Protein AF-A0A3A8F461-F1 (afdb_monomer)

Structure (mmCIF, N/CA/C/O backbone):
data_AF-A0A3A8F461-F1
#
_entry.id   AF-A0A3A8F461-F1
#
loop_
_atom_site.group_PDB
_atom_site.id
_atom_site.type_symbol
_atom_site.label_atom_id
_atom_site.label_alt_id
_atom_site.label_comp_id
_atom_site.label_asym_id
_atom_site.label_entity_id
_atom_site.label_seq_id
_atom_site.pdbx_PDB_ins_code
_atom_site.Cartn_x
_atom_site.Cartn_y
_atom_site.Cartn_z
_atom_site.occupancy
_atom_site.B_iso_or_equiv
_atom_site.auth_seq_id
_atom_site.auth_comp_id
_atom_site.auth_asym_id
_atom_site.auth_atom_id
_atom_site.pdbx_PDB_model_num
ATOM 1 N N . MET A 1 1 ? -30.720 4.082 46.654 1.00 58.25 1 MET A N 1
ATOM 2 C CA . MET A 1 1 ? -30.639 3.569 45.267 1.00 58.25 1 MET A CA 1
ATOM 3 C C . MET A 1 1 ? -30.468 2.065 45.363 1.00 58.25 1 MET A C 1
ATOM 5 O O . MET A 1 1 ? -29.560 1.658 46.073 1.00 58.25 1 MET A O 1
ATOM 9 N N . SER A 1 2 ? -31.359 1.267 44.761 1.00 75.88 2 SER A N 1
ATOM 10 C CA . SER A 1 2 ? -31.254 -0.203 44.824 1.00 75.88 2 SER A CA 1
ATOM 11 C C . SER A 1 2 ? -30.031 -0.670 44.040 1.00 75.88 2 SER A C 1
ATOM 13 O O . SER A 1 2 ? -29.722 -0.088 42.996 1.00 75.88 2 SER A O 1
ATOM 15 N N . VAL A 1 3 ? -29.352 -1.699 44.541 1.00 81.31 3 VAL A N 1
ATOM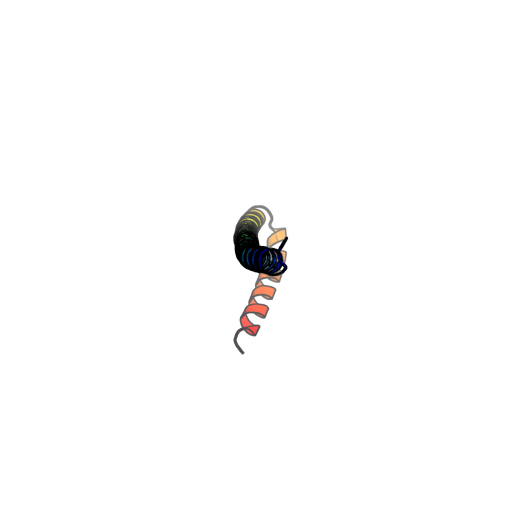 16 C CA . VAL A 1 3 ? -28.157 -2.302 43.926 1.00 81.31 3 VAL A CA 1
ATOM 17 C C . VAL A 1 3 ? -28.444 -2.717 42.475 1.00 81.31 3 VAL A C 1
ATOM 19 O O . VAL A 1 3 ? -27.640 -2.445 41.587 1.00 81.31 3 VAL A O 1
ATOM 22 N N . ASP A 1 4 ? -29.666 -3.178 42.201 1.00 82.69 4 ASP A N 1
ATOM 23 C CA . ASP A 1 4 ? -30.133 -3.586 40.867 1.00 82.69 4 ASP A CA 1
ATOM 24 C C . ASP A 1 4 ? -30.094 -2.446 39.830 1.00 82.69 4 ASP A C 1
ATOM 26 O O . ASP A 1 4 ? -29.839 -2.656 38.643 1.00 82.69 4 ASP A O 1
ATOM 30 N N . ASN A 1 5 ? -30.319 -1.196 40.260 1.00 89.69 5 ASN A N 1
ATOM 31 C CA . ASN A 1 5 ? -30.270 -0.032 39.365 1.00 89.69 5 ASN A CA 1
ATOM 32 C C . ASN A 1 5 ? -28.826 0.291 38.947 1.00 89.69 5 ASN A C 1
ATOM 34 O O . ASN A 1 5 ? -28.589 0.778 37.839 1.00 89.69 5 ASN A O 1
ATOM 38 N N . LEU A 1 6 ? -27.860 0.028 39.832 1.00 85.94 6 LEU A N 1
ATOM 39 C CA . LEU A 1 6 ? -26.440 0.195 39.535 1.00 85.94 6 LEU A CA 1
ATOM 40 C C . LEU A 1 6 ? -25.958 -0.905 38.584 1.00 85.94 6 LEU A C 1
ATOM 42 O O . LEU A 1 6 ? -25.297 -0.582 37.599 1.00 85.94 6 LEU A O 1
ATOM 46 N N . GLU A 1 7 ? -26.364 -2.158 38.795 1.00 89.31 7 GLU A N 1
ATOM 47 C CA . GLU A 1 7 ? -26.028 -3.277 37.902 1.00 89.31 7 GLU A CA 1
ATOM 48 C C . GLU A 1 7 ? -26.571 -3.079 36.481 1.00 89.31 7 GLU A C 1
ATOM 50 O O . GLU A 1 7 ? -25.830 -3.218 35.508 1.00 89.31 7 GLU A O 1
ATOM 55 N N . GLN A 1 8 ? -27.825 -2.637 36.332 1.00 90.25 8 GLN A N 1
ATOM 56 C CA . GLN A 1 8 ? -28.387 -2.317 35.012 1.00 90.25 8 GLN A CA 1
ATOM 57 C C . GLN A 1 8 ? -27.628 -1.186 34.300 1.00 90.25 8 GLN A C 1
ATOM 59 O O . GLN A 1 8 ? -27.446 -1.218 33.079 1.00 90.25 8 GLN A O 1
ATOM 64 N N . LYS A 1 9 ? -27.169 -0.171 35.045 1.00 91.62 9 LYS A N 1
ATOM 65 C CA . LYS A 1 9 ? -26.346 0.910 34.481 1.00 91.62 9 L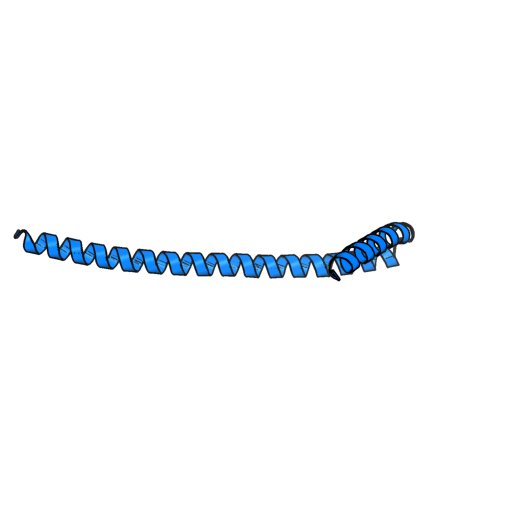YS A CA 1
ATOM 66 C C . LYS A 1 9 ? -24.974 0.402 34.046 1.00 91.62 9 LYS A C 1
ATOM 68 O O . LYS A 1 9 ? -24.521 0.812 32.978 1.00 91.62 9 LYS A O 1
ATOM 73 N N . ILE A 1 10 ? -24.349 -0.477 34.830 1.00 92.94 10 ILE A N 1
ATOM 74 C CA . ILE A 1 10 ? -23.063 -1.103 34.497 1.00 92.94 10 ILE A CA 1
ATOM 75 C C . ILE A 1 10 ? -23.206 -1.932 33.217 1.00 92.94 10 ILE A C 1
ATOM 77 O O . ILE A 1 10 ? -22.505 -1.656 32.246 1.00 92.94 10 ILE A O 1
ATOM 81 N N . ALA A 1 11 ? -24.190 -2.831 33.141 1.00 92.94 11 ALA A N 1
ATOM 82 C CA . ALA A 1 11 ? -24.427 -3.664 31.959 1.00 92.94 11 ALA A CA 1
ATOM 83 C C . ALA A 1 11 ? -24.650 -2.829 30.680 1.00 92.94 11 ALA A C 1
ATOM 85 O O . ALA A 1 11 ? -24.060 -3.093 29.630 1.00 92.94 11 ALA A O 1
ATOM 86 N N . LYS A 1 12 ? -25.432 -1.744 30.772 1.00 93.56 12 LYS A N 1
ATOM 87 C CA . LYS A 1 12 ? -25.662 -0.829 29.641 1.00 93.56 12 LYS A CA 1
ATOM 88 C C . LYS A 1 12 ? -24.394 -0.085 29.211 1.00 93.56 12 LYS A C 1
ATOM 90 O O . LYS A 1 12 ? -24.224 0.225 28.029 1.00 93.56 12 LYS A O 1
ATOM 95 N N . GLN A 1 13 ? -23.515 0.253 30.153 1.00 93.19 13 GLN A N 1
ATOM 96 C CA . GLN A 1 13 ? -22.226 0.871 29.843 1.00 93.19 13 GLN A CA 1
ATOM 97 C C . GLN A 1 13 ? -21.263 -0.129 29.202 1.00 93.19 13 GLN A C 1
ATOM 99 O O . GLN A 1 13 ? -20.590 0.229 28.237 1.00 93.19 13 GLN A O 1
ATOM 104 N N . GLU A 1 14 ? -21.236 -1.375 29.670 1.00 93.44 14 GLU A N 1
ATOM 105 C CA . GLU A 1 14 ? -20.418 -2.442 29.087 1.00 93.44 14 GLU A CA 1
ATOM 106 C C . GLU A 1 14 ? -20.833 -2.766 27.650 1.00 93.44 14 GLU A C 1
ATOM 108 O O . GLU A 1 14 ? -19.978 -2.880 26.767 1.00 93.44 14 GLU A O 1
ATOM 113 N N . GLU A 1 15 ? -22.136 -2.828 27.374 1.00 91.62 15 GLU A N 1
ATOM 114 C CA . GLU A 1 15 ? -22.648 -3.046 26.022 1.00 91.62 15 GLU A CA 1
ATOM 115 C C . GLU A 1 15 ? -22.261 -1.896 25.077 1.00 91.62 15 GLU A C 1
ATOM 117 O O . GLU A 1 15 ? -21.729 -2.125 23.985 1.00 91.62 15 GLU A O 1
ATOM 122 N N . ARG A 1 16 ? -22.421 -0.643 25.525 1.00 93.19 16 ARG A N 1
ATOM 123 C CA . ARG A 1 16 ? -21.962 0.541 24.776 1.00 93.19 16 ARG A CA 1
ATOM 124 C C . ARG A 1 16 ? -20.454 0.520 24.540 1.00 93.19 16 ARG A C 1
ATOM 126 O O . ARG A 1 16 ? -19.998 0.838 23.443 1.00 93.19 16 ARG A O 1
ATOM 133 N N . LEU A 1 17 ? -19.669 0.122 25.542 1.00 94.25 17 LEU A N 1
ATOM 134 C CA . LEU A 1 17 ? -18.218 -0.003 25.421 1.00 94.25 17 LEU A CA 1
ATOM 135 C C . LEU A 1 17 ? -17.847 -1.052 24.366 1.00 94.25 17 LEU A C 1
ATOM 137 O O . LEU A 1 17 ? -16.935 -0.831 23.566 1.00 94.25 17 LEU A O 1
ATOM 141 N N . ARG A 1 18 ? -18.557 -2.185 24.341 1.00 94.38 18 ARG A N 1
ATOM 142 C CA . ARG A 1 18 ? -18.349 -3.251 23.356 1.00 94.38 18 ARG A CA 1
ATOM 143 C C . ARG A 1 18 ? -18.624 -2.753 21.938 1.00 94.38 18 ARG A C 1
ATOM 145 O O . ARG A 1 18 ? -17.761 -2.916 21.075 1.00 94.38 18 ARG A O 1
ATOM 152 N N . GLN A 1 19 ? -19.747 -2.067 21.728 1.00 93.62 19 GLN A N 1
ATOM 153 C CA . GLN A 1 19 ? -20.103 -1.477 20.433 1.00 93.62 19 GLN A CA 1
ATOM 154 C C . GLN A 1 19 ? -19.054 -0.456 19.961 1.00 93.62 19 GLN A C 1
ATOM 156 O O . GLN A 1 19 ? -18.596 -0.515 18.820 1.00 93.62 19 GLN A O 1
ATOM 161 N N . LEU A 1 20 ? -18.598 0.438 20.845 1.00 94.31 20 LEU A N 1
ATOM 162 C CA . LEU A 1 20 ? -17.566 1.429 20.514 1.00 94.31 20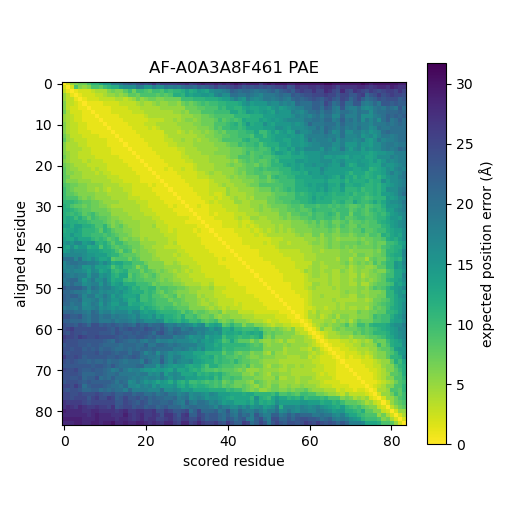 LEU A CA 1
ATOM 163 C C . LEU A 1 20 ? -16.216 0.782 20.171 1.00 94.31 20 LEU A C 1
ATOM 165 O O . LEU A 1 20 ? -15.534 1.222 19.242 1.00 94.31 20 LEU A O 1
ATOM 169 N N . LYS A 1 21 ? -15.821 -0.285 20.879 1.00 93.75 21 LYS A N 1
ATOM 170 C CA . LYS A 1 21 ? -14.599 -1.043 20.558 1.00 93.75 21 LYS A CA 1
ATOM 171 C C . LYS A 1 21 ? -14.679 -1.674 19.169 1.00 93.75 21 LYS A C 1
ATOM 173 O O . LYS A 1 21 ? -13.682 -1.679 18.446 1.00 93.75 21 LYS A O 1
ATOM 178 N N . GLU A 1 22 ? -15.840 -2.187 18.789 1.00 93.25 22 GLU A N 1
ATOM 179 C CA . GLU A 1 22 ? -16.058 -2.808 17.484 1.00 93.25 22 GLU A CA 1
ATOM 180 C C . GLU A 1 22 ? -16.047 -1.773 16.350 1.00 93.25 22 GLU A C 1
ATOM 182 O O . GLU A 1 22 ? -15.340 -1.953 15.355 1.00 93.25 22 GLU A O 1
ATOM 187 N N . GLN A 1 23 ? -16.691 -0.618 16.556 1.00 92.25 23 GLN A N 1
ATOM 188 C CA . GLN A 1 23 ? -16.610 0.523 15.637 1.00 92.25 23 GLN A CA 1
ATOM 189 C C . GLN A 1 23 ? -15.167 1.017 15.459 1.00 92.25 23 GLN A C 1
ATOM 191 O O . GLN A 1 23 ? -14.725 1.244 14.331 1.00 92.25 23 GLN A O 1
ATOM 196 N N . LYS A 1 24 ? -14.393 1.116 16.551 1.00 93.88 24 LYS A N 1
ATOM 197 C CA . LYS A 1 24 ? -12.975 1.502 16.495 1.00 93.88 24 LYS A CA 1
ATOM 198 C C . LYS A 1 24 ? -12.147 0.503 15.685 1.00 93.88 24 LYS A C 1
ATOM 200 O O . LYS A 1 24 ? -11.338 0.915 14.857 1.00 93.88 24 LYS A O 1
ATOM 205 N N . LYS A 1 25 ? -12.353 -0.804 15.883 1.00 92.19 25 LYS A N 1
ATOM 206 C CA . LYS A 1 25 ? -11.671 -1.840 15.087 1.00 92.19 25 LYS A CA 1
ATOM 207 C C . LYS A 1 25 ? -11.997 -1.698 13.599 1.00 92.19 25 LYS A C 1
ATOM 209 O O . LYS A 1 25 ? -11.080 -1.702 12.780 1.00 92.19 25 LYS A O 1
ATOM 214 N N . ALA A 1 26 ? -13.271 -1.510 13.254 1.00 91.38 26 ALA A N 1
ATOM 215 C CA . ALA A 1 26 ? -13.692 -1.316 11.869 1.00 91.38 26 ALA A CA 1
ATOM 216 C C . ALA A 1 26 ? -13.065 -0.058 11.238 1.00 91.38 26 ALA A C 1
ATOM 218 O O . ALA A 1 26 ? -12.619 -0.103 10.090 1.00 91.38 26 ALA A O 1
ATOM 219 N N . ALA A 1 27 ? -12.974 1.047 11.985 1.00 92.75 27 ALA A N 1
ATOM 220 C CA . ALA A 1 27 ? -12.324 2.275 11.529 1.00 92.75 27 ALA A CA 1
ATOM 221 C C . ALA A 1 27 ? -10.823 2.071 11.256 1.00 92.75 27 ALA A C 1
ATOM 223 O O . ALA A 1 27 ? -10.353 2.416 10.173 1.00 92.75 27 ALA A O 1
ATOM 224 N N . ILE A 1 28 ? -10.099 1.416 12.171 1.00 92.56 28 ILE A N 1
ATOM 225 C CA . ILE A 1 28 ? -8.662 1.128 12.010 1.00 92.56 28 ILE A CA 1
ATOM 226 C C . ILE A 1 28 ? -8.406 0.264 10.770 1.00 92.56 28 ILE A C 1
ATOM 228 O O . ILE A 1 28 ? -7.476 0.526 10.010 1.00 92.56 28 ILE A O 1
ATOM 232 N N . VAL A 1 29 ? -9.226 -0.766 10.535 1.00 93.12 29 VAL A N 1
ATOM 233 C CA . VAL A 1 29 ? -9.089 -1.621 9.343 1.00 93.12 29 VAL A CA 1
ATOM 234 C C . VAL A 1 29 ? -9.294 -0.809 8.062 1.00 93.12 29 VAL A C 1
ATOM 236 O O . VAL A 1 29 ? -8.527 -0.957 7.109 1.00 93.12 29 VAL A O 1
ATOM 239 N N . ARG A 1 30 ? -10.286 0.092 8.042 1.00 91.44 30 ARG A N 1
ATOM 240 C CA . ARG A 1 30 ? -10.528 0.986 6.899 1.00 91.44 30 ARG A CA 1
ATOM 241 C C . ARG A 1 30 ? -9.3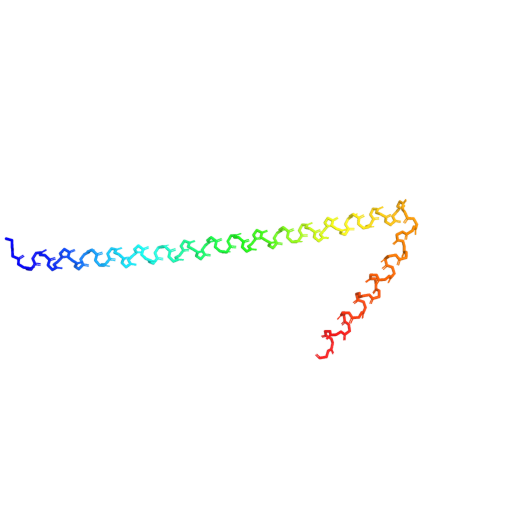57 1.936 6.656 1.00 91.44 30 ARG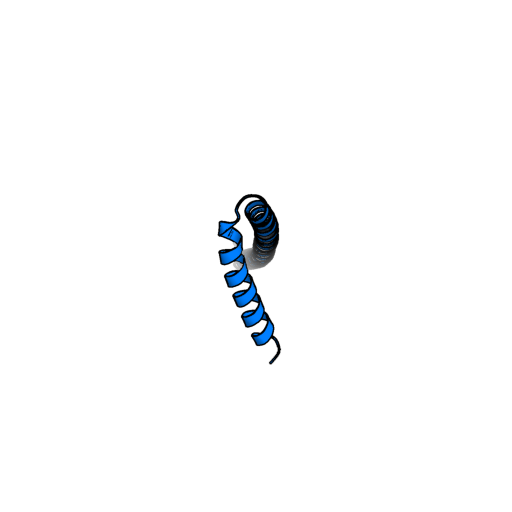 A C 1
ATOM 243 O O . ARG A 1 30 ? -8.971 2.114 5.505 1.00 91.44 30 ARG A O 1
ATOM 250 N N . GLU A 1 31 ? -8.782 2.523 7.702 1.00 92.00 31 GLU A N 1
ATOM 251 C CA . GLU A 1 31 ? -7.612 3.400 7.571 1.00 92.00 31 GLU A CA 1
ATOM 252 C C . GLU A 1 31 ? -6.388 2.648 7.055 1.00 92.00 31 GLU A C 1
ATOM 254 O O . GLU A 1 31 ? -5.773 3.083 6.084 1.00 92.00 31 GLU A O 1
ATOM 259 N N . LYS A 1 32 ? -6.083 1.473 7.620 1.00 92.69 32 LYS A N 1
ATOM 260 C CA . LYS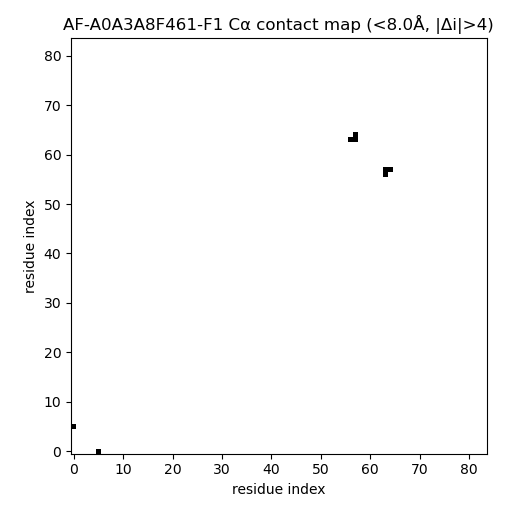 A 1 32 ? -4.980 0.632 7.134 1.00 92.69 32 LYS A CA 1
ATOM 261 C C . LYS A 1 32 ? -5.145 0.273 5.659 1.00 92.69 32 LYS A C 1
ATOM 263 O O . LYS A 1 32 ? -4.176 0.343 4.906 1.00 92.69 32 LYS A O 1
ATOM 268 N N . LYS A 1 33 ? -6.368 -0.061 5.232 1.00 92.12 33 LYS A N 1
ATOM 269 C CA . LYS A 1 33 ? -6.662 -0.345 3.822 1.00 92.12 33 LYS A CA 1
ATOM 270 C C . LYS A 1 33 ? -6.406 0.877 2.937 1.00 92.12 33 LYS A C 1
ATOM 272 O O . LYS A 1 33 ? -5.703 0.752 1.944 1.00 92.12 33 LYS A O 1
ATOM 277 N N . LYS A 1 34 ? -6.889 2.062 3.332 1.00 92.38 34 LYS A N 1
ATOM 278 C CA . LYS A 1 34 ? -6.643 3.314 2.594 1.00 92.38 34 LYS A CA 1
ATOM 279 C C . LYS A 1 34 ? -5.152 3.618 2.443 1.00 92.38 34 LYS A C 1
ATOM 281 O O . LYS A 1 34 ? -4.723 3.971 1.351 1.00 92.38 34 LYS A O 1
ATOM 286 N N . VAL A 1 35 ? -4.371 3.464 3.514 1.00 92.69 35 VAL A N 1
ATOM 287 C CA . VAL A 1 35 ? -2.917 3.689 3.481 1.00 92.69 35 VAL A CA 1
ATOM 288 C C . VAL A 1 35 ? -2.229 2.681 2.561 1.00 92.69 35 VAL A C 1
ATOM 290 O O . VAL A 1 35 ? -1.389 3.071 1.757 1.00 92.69 35 VAL A O 1
ATOM 293 N N . SER A 1 36 ? -2.611 1.402 2.622 1.00 92.00 36 SER A N 1
ATOM 294 C CA . SER A 1 36 ? -2.057 0.373 1.734 1.00 92.00 36 SER A CA 1
ATOM 295 C C . SER A 1 36 ? -2.385 0.644 0.263 1.00 92.00 36 SER A C 1
ATOM 297 O O . SER A 1 36 ? -1.498 0.574 -0.587 1.00 92.00 36 SER A O 1
ATOM 299 N N . ASP A 1 37 ? -3.629 1.020 -0.038 1.00 91.56 37 ASP A N 1
ATOM 300 C CA . ASP A 1 37 ? -4.059 1.364 -1.395 1.00 91.56 37 ASP A CA 1
ATOM 301 C C . ASP A 1 37 ? -3.319 2.604 -1.914 1.00 91.56 37 ASP A C 1
ATOM 303 O O . ASP A 1 37 ? -2.887 2.629 -3.067 1.00 91.56 37 ASP A O 1
ATOM 307 N N . GLN A 1 38 ? -3.125 3.616 -1.064 1.00 90.50 38 GLN A N 1
ATOM 308 C CA . GLN A 1 38 ? -2.352 4.805 -1.414 1.00 90.50 38 GLN A CA 1
ATOM 309 C C . GLN A 1 38 ? -0.886 4.455 -1.686 1.00 90.50 38 GLN A C 1
ATOM 311 O O . GLN A 1 38 ? -0.354 4.839 -2.722 1.00 90.50 38 GLN A O 1
ATOM 316 N N . HIS A 1 39 ? -0.267 3.638 -0.832 1.00 92.44 39 HIS A N 1
ATOM 317 C CA . HIS A 1 39 ? 1.107 3.181 -1.029 1.00 92.44 39 HIS A CA 1
ATOM 318 C C . HIS A 1 39 ? 1.276 2.412 -2.347 1.00 92.44 39 HIS A C 1
ATOM 320 O O . HIS A 1 39 ? 2.246 2.626 -3.066 1.00 92.44 39 HIS A O 1
ATOM 326 N N . ARG A 1 40 ? 0.318 1.548 -2.715 1.00 92.38 40 ARG A N 1
ATOM 327 C CA . ARG A 1 40 ? 0.335 0.837 -4.008 1.00 92.38 40 ARG A CA 1
ATOM 328 C C . ARG A 1 40 ? 0.231 1.793 -5.196 1.00 92.38 40 ARG A C 1
ATOM 330 O O . ARG A 1 40 ? 0.926 1.602 -6.194 1.00 92.38 40 ARG A O 1
ATOM 337 N N . LYS A 1 41 ? -0.621 2.820 -5.099 1.00 94.44 41 LYS A N 1
ATOM 338 C CA . LYS A 1 41 ? -0.739 3.863 -6.130 1.00 94.44 41 LYS A CA 1
ATOM 339 C C . LYS A 1 41 ? 0.557 4.654 -6.269 1.00 94.44 41 LYS A C 1
ATOM 341 O O . LYS A 1 41 ? 1.006 4.873 -7.391 1.00 94.44 41 LYS A O 1
ATOM 346 N N . ASP A 1 42 ? 1.162 5.039 -5.151 1.00 93.62 42 ASP A N 1
ATOM 347 C CA . ASP A 1 42 ? 2.403 5.810 -5.137 1.00 93.62 42 ASP A CA 1
ATOM 348 C C . ASP A 1 42 ? 3.583 4.988 -5.666 1.00 93.62 42 ASP A C 1
ATOM 350 O O . ASP A 1 42 ? 4.366 5.494 -6.470 1.00 93.62 42 ASP A O 1
ATOM 354 N N . ASP A 1 43 ? 3.668 3.705 -5.309 1.00 94.94 43 ASP A N 1
ATOM 355 C CA . ASP A 1 43 ? 4.669 2.776 -5.841 1.00 94.94 43 ASP A CA 1
ATOM 356 C C . ASP A 1 43 ? 4.505 2.563 -7.355 1.00 94.94 43 ASP A C 1
ATOM 358 O O . ASP A 1 43 ? 5.462 2.697 -8.118 1.00 94.94 43 ASP A O 1
ATOM 362 N N . THR A 1 44 ? 3.271 2.342 -7.821 1.00 95.00 44 THR A N 1
ATOM 363 C CA . THR A 1 44 ? 2.966 2.226 -9.259 1.00 95.00 44 THR A CA 1
ATOM 364 C C . THR A 1 44 ? 3.354 3.502 -10.004 1.00 95.00 44 THR A C 1
ATOM 366 O O . THR A 1 44 ? 4.015 3.451 -11.041 1.00 95.00 44 THR A O 1
ATOM 369 N N . ARG A 1 45 ? 2.998 4.669 -9.455 1.00 94.75 45 ARG A N 1
ATOM 370 C CA . ARG A 1 45 ? 3.357 5.965 -10.034 1.00 94.75 45 ARG A CA 1
ATOM 371 C C . ARG A 1 45 ? 4.870 6.146 -10.092 1.00 94.75 45 ARG A C 1
ATOM 373 O O . ARG A 1 45 ? 5.378 6.587 -11.119 1.00 94.75 45 ARG A O 1
ATOM 380 N N . ARG A 1 46 ? 5.590 5.793 -9.024 1.00 94.75 46 ARG A N 1
ATOM 381 C CA . ARG A 1 46 ? 7.055 5.857 -8.977 1.00 94.75 46 ARG A CA 1
ATOM 382 C C . ARG A 1 46 ? 7.677 4.970 -10.053 1.00 94.75 46 ARG A C 1
ATOM 384 O O . ARG A 1 46 ? 8.544 5.453 -10.770 1.00 94.75 46 ARG A O 1
ATOM 391 N N . LYS A 1 47 ? 7.208 3.729 -10.209 1.00 93.69 47 LYS A N 1
ATOM 392 C CA . LYS A 1 47 ? 7.684 2.790 -11.240 1.00 93.69 47 LYS A CA 1
ATOM 393 C C . LYS A 1 47 ? 7.476 3.333 -12.655 1.00 93.69 47 LYS A C 1
ATOM 395 O O . LYS A 1 47 ? 8.413 3.338 -13.448 1.00 93.69 47 LYS A O 1
ATOM 400 N N . ILE A 1 48 ? 6.287 3.864 -12.947 1.00 93.50 48 ILE A N 1
ATOM 401 C CA . ILE A 1 48 ? 5.983 4.477 -14.251 1.00 93.50 48 ILE A CA 1
ATOM 402 C C . ILE A 1 48 ? 6.892 5.682 -14.515 1.00 93.50 48 ILE A C 1
ATOM 404 O O . ILE A 1 48 ? 7.484 5.787 -15.587 1.00 93.50 48 ILE A O 1
ATOM 408 N N . LEU A 1 49 ? 7.020 6.588 -13.541 1.00 94.31 49 LEU A N 1
ATOM 409 C CA . LEU A 1 49 ? 7.847 7.787 -13.688 1.00 94.31 49 LEU A CA 1
ATOM 410 C C . LEU A 1 49 ? 9.329 7.447 -13.841 1.00 94.31 49 LEU A C 1
ATOM 412 O O . LEU A 1 49 ? 10.005 8.070 -14.654 1.00 94.31 49 LEU A O 1
ATOM 416 N N . LEU A 1 50 ? 9.824 6.450 -13.106 1.00 92.00 50 LEU A N 1
ATOM 417 C CA . LEU A 1 50 ? 11.197 5.973 -13.228 1.00 92.00 50 LEU A CA 1
ATOM 418 C C . LEU A 1 50 ? 11.461 5.407 -14.628 1.00 92.00 50 LEU A C 1
A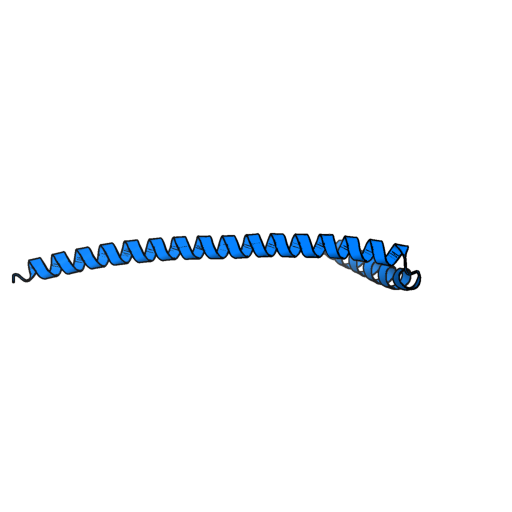TOM 420 O O . LEU A 1 50 ? 12.462 5.764 -15.242 1.00 92.00 50 LEU A O 1
ATOM 424 N N . GLY A 1 51 ? 10.537 4.606 -15.167 1.00 88.81 51 GLY A N 1
ATOM 425 C CA . GLY A 1 51 ? 10.625 4.116 -16.543 1.00 88.81 51 GLY A CA 1
ATOM 426 C C . GLY A 1 51 ? 10.623 5.252 -17.570 1.00 88.81 51 GLY A C 1
ATOM 427 O O . GLY A 1 51 ? 11.481 5.298 -18.449 1.00 88.81 51 GLY A O 1
ATOM 428 N N . ALA A 1 52 ? 9.716 6.222 -17.427 1.00 91.31 52 ALA A N 1
ATOM 429 C CA . ALA A 1 52 ? 9.665 7.391 -18.306 1.00 91.31 52 ALA A CA 1
ATOM 430 C C . ALA A 1 52 ? 10.960 8.223 -18.247 1.00 91.31 52 ALA A C 1
ATOM 432 O O . ALA A 1 52 ? 11.460 8.670 -19.281 1.00 91.31 52 ALA A O 1
ATOM 433 N N . TRP A 1 53 ? 11.521 8.404 -17.049 1.00 90.38 53 TRP A N 1
ATOM 434 C CA . TRP A 1 53 ? 12.788 9.100 -16.846 1.00 90.38 53 TRP A CA 1
ATOM 435 C C . TRP A 1 53 ? 13.963 8.342 -17.472 1.00 90.38 53 TRP A C 1
ATOM 437 O O . TRP A 1 53 ? 14.741 8.948 -18.204 1.00 90.38 53 TRP A O 1
ATOM 447 N N . ALA A 1 54 ? 14.055 7.026 -17.267 1.00 86.88 54 ALA A N 1
ATOM 448 C CA . ALA A 1 54 ? 15.104 6.191 -17.851 1.00 86.88 54 ALA A CA 1
ATOM 449 C C . ALA A 1 54 ? 15.067 6.219 -19.389 1.00 86.88 54 ALA A C 1
ATOM 451 O O . ALA A 1 54 ? 16.097 6.422 -20.030 1.00 86.88 54 ALA A O 1
ATOM 452 N N . LEU A 1 55 ? 13.875 6.114 -19.991 1.00 85.31 55 LEU A N 1
ATOM 453 C CA . LEU A 1 55 ? 13.691 6.239 -21.442 1.00 85.31 55 LEU A CA 1
ATOM 454 C C . LEU A 1 55 ? 14.094 7.622 -21.968 1.00 85.31 55 LEU A C 1
ATOM 456 O O . LEU A 1 55 ? 14.625 7.736 -23.071 1.00 85.31 55 LEU A O 1
ATOM 460 N N . ASN A 1 56 ? 13.842 8.683 -21.199 1.00 88.12 56 ASN A N 1
ATOM 461 C CA . ASN A 1 56 ? 14.278 10.030 -21.555 1.00 88.12 56 ASN A CA 1
ATOM 462 C C . ASN A 1 56 ? 15.809 10.161 -21.493 1.00 88.12 56 ASN A C 1
ATOM 464 O O . ASN A 1 56 ? 16.420 10.677 -22.427 1.00 88.12 56 ASN A O 1
ATOM 468 N N . LYS A 1 57 ? 16.426 9.630 -20.432 1.00 85.31 57 LYS A N 1
ATOM 469 C CA . LYS A 1 57 ? 17.881 9.577 -20.246 1.00 85.31 57 LYS A CA 1
ATOM 470 C C . LYS A 1 57 ? 18.570 8.833 -21.393 1.00 85.31 57 LYS A C 1
ATOM 472 O O . LYS A 1 57 ? 19.492 9.381 -21.981 1.00 85.31 57 LYS A O 1
ATOM 477 N N . LEU A 1 58 ? 18.057 7.668 -21.794 1.00 81.19 58 LEU A N 1
ATOM 478 C CA . LEU A 1 58 ? 18.562 6.889 -22.937 1.00 81.19 58 LEU A CA 1
ATOM 479 C C . LEU A 1 58 ? 18.589 7.662 -24.257 1.00 81.19 58 LEU A C 1
ATOM 481 O O . LEU A 1 58 ? 19.502 7.482 -25.059 1.00 81.19 58 LEU A O 1
ATOM 485 N N . LYS A 1 59 ? 17.576 8.498 -24.505 1.00 79.75 59 LYS A N 1
ATOM 486 C CA . LYS A 1 59 ? 17.493 9.288 -25.741 1.00 79.75 59 LYS A CA 1
ATOM 487 C C . LYS A 1 59 ? 18.512 10.422 -25.787 1.00 79.75 59 LYS A C 1
ATOM 489 O O . LYS A 1 59 ? 18.911 10.819 -26.875 1.00 79.75 59 LYS A O 1
ATOM 494 N N . ASN A 1 60 ? 18.892 10.946 -24.626 1.00 80.88 60 ASN A N 1
ATOM 495 C CA . ASN A 1 60 ? 19.654 12.186 -24.514 1.00 80.88 60 ASN A CA 1
ATOM 496 C C . ASN A 1 60 ? 21.107 11.974 -24.055 1.00 80.88 60 ASN A C 1
ATOM 498 O O . ASN A 1 60 ? 21.890 12.917 -24.107 1.00 80.88 60 ASN A O 1
ATOM 502 N N . ASP A 1 61 ? 21.469 10.776 -23.589 1.00 80.25 61 ASP A N 1
ATOM 503 C CA . ASP A 1 61 ? 22.751 10.503 -22.936 1.00 80.25 61 ASP A CA 1
ATOM 504 C C . ASP A 1 61 ? 23.294 9.120 -23.345 1.00 80.25 61 ASP A C 1
ATOM 506 O O . ASP A 1 61 ? 22.804 8.081 -22.900 1.00 80.25 61 ASP A O 1
ATOM 510 N N . GLU A 1 62 ? 24.318 9.091 -24.207 1.00 74.69 62 GLU A N 1
ATOM 511 C CA . GLU A 1 62 ? 24.937 7.835 -24.660 1.00 74.69 62 GLU A CA 1
ATOM 512 C C . GLU A 1 62 ? 25.658 7.081 -23.536 1.00 74.69 62 GLU A C 1
ATOM 514 O O . GLU A 1 62 ? 25.720 5.852 -23.577 1.00 74.69 62 GLU A O 1
ATOM 519 N N . SER A 1 63 ? 26.146 7.782 -22.504 1.00 77.56 63 SER A N 1
ATOM 520 C CA . SER A 1 63 ? 26.828 7.153 -21.362 1.00 77.56 63 SER A CA 1
ATOM 521 C C . SER A 1 63 ? 25.883 6.286 -20.523 1.00 77.56 63 SER A C 1
ATOM 523 O O . SER A 1 63 ? 26.292 5.306 -19.901 1.00 77.56 63 SER A O 1
ATOM 525 N N . PHE A 1 64 ? 24.586 6.590 -20.578 1.00 77.69 64 PHE A N 1
ATOM 526 C CA . PHE A 1 64 ? 23.551 5.858 -19.864 1.00 77.69 64 PHE A CA 1
ATOM 527 C C . PHE A 1 64 ? 23.253 4.481 -20.490 1.00 77.69 64 PHE A C 1
ATOM 529 O O . PHE A 1 64 ? 22.693 3.611 -19.826 1.00 77.69 64 PHE A O 1
ATOM 536 N N . LYS A 1 65 ? 23.683 4.228 -21.738 1.00 75.31 65 LYS A N 1
ATOM 537 C CA . LYS A 1 65 ? 23.529 2.916 -22.397 1.00 75.31 65 LYS A CA 1
ATOM 538 C C . LYS A 1 65 ? 24.284 1.799 -21.667 1.00 75.31 65 LYS A C 1
ATOM 540 O O . LYS A 1 65 ? 23.781 0.684 -21.602 1.00 75.31 65 LYS A O 1
ATOM 545 N N . GLN A 1 66 ? 25.454 2.092 -21.092 1.00 78.06 66 GLN A N 1
ATOM 546 C CA . GLN A 1 66 ? 26.219 1.105 -20.316 1.00 78.06 66 GLN A CA 1
ATOM 547 C C . GLN A 1 66 ? 25.502 0.742 -19.011 1.00 78.06 66 GLN A C 1
ATOM 549 O O . GLN A 1 66 ? 25.358 -0.432 -18.694 1.00 78.06 66 GLN A O 1
ATOM 554 N N . GLN A 1 67 ? 24.958 1.741 -18.310 1.00 78.06 67 GLN A N 1
ATOM 555 C CA . GLN A 1 67 ? 24.177 1.518 -17.089 1.00 78.06 67 GLN A CA 1
ATOM 556 C C . GLN A 1 67 ? 22.875 0.749 -17.359 1.00 78.06 67 GLN A C 1
ATOM 558 O O . GLN A 1 67 ? 22.413 -0.001 -16.502 1.00 78.06 67 GLN A O 1
ATOM 563 N N . LEU A 1 68 ? 22.284 0.911 -18.550 1.00 80.75 68 LEU A N 1
ATOM 564 C CA . LEU A 1 68 ? 21.134 0.108 -18.960 1.00 80.75 68 LEU A CA 1
ATOM 565 C C . LEU A 1 68 ? 21.513 -1.364 -19.164 1.00 80.75 68 LEU A C 1
ATOM 567 O O . LEU A 1 68 ? 20.757 -2.228 -18.739 1.00 80.75 68 LEU A O 1
ATOM 571 N N . ALA A 1 69 ? 22.671 -1.653 -19.761 1.00 81.94 69 ALA A N 1
ATOM 572 C CA . ALA A 1 69 ? 23.120 -3.029 -19.972 1.00 81.94 69 ALA A CA 1
ATOM 573 C C . ALA A 1 69 ? 23.302 -3.784 -18.641 1.00 81.94 69 ALA A C 1
ATOM 575 O O . ALA A 1 69 ? 22.845 -4.919 -18.510 1.00 81.94 69 ALA A O 1
ATOM 576 N N . ASP A 1 70 ? 23.875 -3.127 -17.627 1.00 83.69 70 ASP A N 1
ATOM 577 C CA . ASP A 1 70 ? 23.990 -3.690 -16.273 1.00 83.69 70 ASP A CA 1
ATOM 578 C C . ASP A 1 70 ? 22.606 -3.961 -15.654 1.00 83.69 70 ASP A C 1
ATOM 580 O O . ASP A 1 70 ? 22.381 -4.986 -15.003 1.00 83.69 70 ASP A O 1
ATOM 584 N N . PHE A 1 71 ? 21.642 -3.064 -15.890 1.00 82.75 71 PHE A N 1
ATOM 585 C CA . PHE A 1 71 ? 20.264 -3.229 -15.430 1.00 82.75 71 PHE A CA 1
ATOM 586 C C . PHE A 1 71 ? 19.527 -4.366 -16.159 1.00 82.75 71 PHE A C 1
ATOM 588 O O . PHE A 1 71 ? 18.814 -5.142 -15.525 1.00 82.75 71 PHE A O 1
ATOM 595 N N . GLU A 1 72 ? 19.718 -4.517 -17.469 1.00 82.38 72 GLU A N 1
ATOM 596 C CA . GLU A 1 72 ? 19.180 -5.638 -18.251 1.00 82.38 72 GLU A CA 1
ATOM 597 C C . GLU A 1 72 ? 19.767 -6.973 -17.792 1.00 82.38 72 GLU A C 1
ATOM 599 O O . GLU A 1 72 ? 19.045 -7.967 -17.685 1.00 82.38 72 GLU A O 1
ATOM 604 N N . GLN A 1 73 ? 21.062 -7.004 -17.466 1.00 84.56 73 GLN A N 1
ATOM 605 C CA . GLN A 1 73 ? 21.685 -8.182 -16.879 1.00 84.56 73 GLN A CA 1
ATOM 606 C C . GLN A 1 73 ? 21.032 -8.526 -15.538 1.00 84.56 73 GLN A C 1
ATOM 608 O O . GLN A 1 73 ? 20.616 -9.668 -15.363 1.00 84.56 73 GLN A O 1
ATOM 613 N N . PHE A 1 74 ? 20.863 -7.548 -14.640 1.00 85.38 74 PHE A N 1
ATOM 614 C CA . PHE A 1 74 ? 20.154 -7.740 -13.373 1.00 85.38 74 PHE A CA 1
ATOM 615 C C . PHE A 1 74 ? 18.754 -8.342 -13.582 1.00 85.38 74 PHE A C 1
ATOM 617 O O . PHE A 1 74 ? 18.467 -9.397 -13.014 1.00 85.38 74 PHE A O 1
ATOM 624 N N . LEU A 1 75 ? 17.935 -7.755 -14.466 1.00 81.38 75 LEU A N 1
ATOM 625 C CA . LEU A 1 75 ? 16.595 -8.261 -14.798 1.00 81.38 75 LEU A CA 1
ATOM 626 C C . LEU A 1 75 ? 16.620 -9.712 -15.304 1.00 81.38 75 LEU A C 1
ATOM 628 O O . LEU A 1 75 ? 15.778 -10.519 -14.915 1.00 81.38 75 LEU A O 1
ATOM 632 N N . ASN A 1 76 ? 17.592 -10.069 -16.146 1.00 81.44 76 ASN A N 1
ATOM 633 C CA . ASN A 1 76 ? 17.748 -11.434 -16.653 1.00 81.44 76 ASN A CA 1
ATOM 634 C C . ASN A 1 76 ? 18.146 -12.448 -15.569 1.00 81.44 76 ASN A C 1
ATOM 636 O O . ASN A 1 76 ? 17.876 -13.639 -15.728 1.00 81.44 76 ASN A O 1
ATOM 640 N N . THR A 1 77 ? 18.797 -12.009 -14.491 1.00 81.62 77 THR A N 1
ATOM 641 C CA . THR A 1 77 ? 19.146 -12.870 -13.347 1.00 81.62 77 THR A CA 1
ATOM 642 C C . THR A 1 77 ? 17.947 -13.100 -12.432 1.00 81.62 77 THR A C 1
ATOM 644 O O . THR A 1 77 ? 17.673 -14.242 -12.074 1.00 81.62 77 THR A O 1
ATOM 647 N N . GLU A 1 78 ? 17.189 -12.050 -12.112 1.00 74.50 78 GLU A N 1
ATOM 648 C CA . GLU A 1 78 ? 15.983 -12.147 -11.275 1.00 74.50 78 GLU A CA 1
ATOM 649 C C . GLU A 1 78 ? 14.901 -13.014 -11.943 1.00 74.50 78 GLU A C 1
ATOM 651 O O . GLU A 1 78 ? 14.412 -13.956 -11.326 1.00 74.50 78 GLU A O 1
ATOM 656 N N . ASN A 1 79 ? 14.618 -12.803 -13.238 1.00 60.59 79 ASN A N 1
ATOM 657 C CA . ASN A 1 79 ? 13.622 -13.593 -13.981 1.00 60.59 79 ASN A CA 1
ATOM 658 C C . ASN A 1 79 ? 13.946 -15.100 -14.026 1.00 60.59 79 ASN A C 1
ATOM 660 O O . ASN A 1 79 ? 13.040 -15.923 -14.047 1.00 60.59 79 ASN A O 1
ATOM 664 N N . LYS A 1 80 ? 15.230 -15.483 -14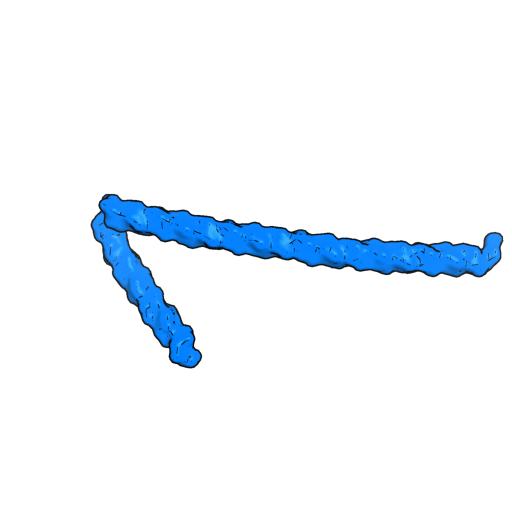.011 1.00 57.06 80 LYS A N 1
ATOM 665 C CA . LYS A 1 80 ? 15.653 -16.898 -13.969 1.00 57.06 80 LYS A CA 1
ATOM 666 C C . LYS A 1 80 ? 15.513 -17.534 -12.586 1.00 57.06 80 LYS A C 1
ATOM 668 O O . LYS A 1 80 ? 15.561 -18.754 -12.472 1.00 57.06 80 LYS A O 1
ATOM 673 N N . THR A 1 81 ? 15.381 -16.726 -11.539 1.00 54.25 81 THR A N 1
ATOM 674 C CA . THR A 1 81 ? 15.264 -17.211 -10.158 1.00 54.25 81 THR A CA 1
ATOM 675 C C . THR A 1 81 ? 13.810 -17.552 -9.806 1.00 54.25 81 THR A C 1
ATOM 677 O O . THR A 1 81 ? 13.578 -18.342 -8.897 1.00 54.25 81 THR A O 1
ATOM 680 N N . GLU A 1 82 ? 12.837 -17.021 -10.556 1.00 52.34 82 GLU A N 1
ATOM 681 C CA . GLU A 1 82 ? 11.404 -17.319 -10.400 1.00 52.34 82 GLU A CA 1
ATOM 682 C C . GLU A 1 82 ? 10.944 -18.593 -11.149 1.00 52.34 82 GLU A C 1
ATOM 684 O O . GLU A 1 82 ? 9.813 -19.032 -10.958 1.00 52.34 82 GLU A O 1
ATOM 689 N N . GLU A 1 83 ? 11.803 -19.218 -11.970 1.00 50.62 83 GLU A N 1
ATOM 690 C CA . GLU A 1 83 ? 11.487 -20.431 -12.756 1.00 50.62 83 GLU A CA 1
ATOM 691 C C . GLU A 1 83 ? 11.831 -21.776 -12.065 1.00 50.62 83 GLU A C 1
ATOM 693 O O . GLU A 1 83 ? 11.752 -22.820 -12.713 1.00 50.62 83 GLU A O 1
ATOM 698 N N . ASN A 1 84 ? 12.176 -21.794 -10.767 1.00 42.38 84 ASN A N 1
ATOM 699 C CA . ASN A 1 84 ? 12.462 -23.027 -9.999 1.00 42.38 84 ASN A CA 1
ATOM 700 C C . ASN A 1 84 ? 11.412 -23.345 -8.928 1.00 42.38 84 ASN A C 1
ATOM 702 O O . ASN A 1 84 ? 11.141 -22.463 -8.083 1.00 42.38 84 ASN A O 1
#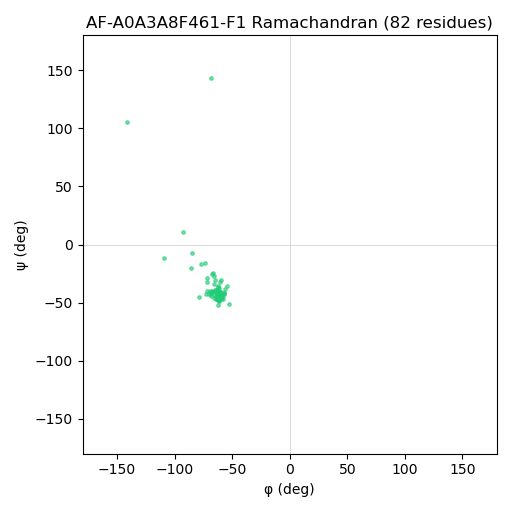

Solvent-accessible surface area (backbone atoms only — not comparable to full-atom values): 4727 Å² total; per-residue (Å²): 132,62,70,67,62,54,52,56,51,48,53,56,49,53,51,51,51,52,54,52,53,51,52,50,52,54,50,52,54,53,50,55,49,52,53,50,55,49,50,52,52,52,51,52,50,49,54,54,51,50,52,54,49,51,58,50,44,54,76,77,32,76,75,48,52,60,61,46,52,56,49,53,51,52,52,59,54,56,63,61,63,73,76,115

Secondary structure (DSSP, 8-state):
--HHHHHHHHHHHHHHHHHHHHHHHHHHHHHHHHHHHHHHHHHHHHHHHHHHHHHHHHHH-TTHHHHHHHHHHHHHHHHHHTT-

Foldseek 3Di:
DDPVVVVVVVVVVVVVVVVVVVVVVVVVVVVVVVVVVVVVVVVVVVVVVVVVVLVVCVVPPVVCVVVVVVVVVVVVVVVVVVPD

Sequence (84 aa):
MSVDNLEQKIAKQEERLRQLKEQKKAAIVREKKKVSDQHRKDDTRRKILLGAWALNKLKNDESFKQQLADFEQFLNTENKTEEN

Radius of gyration: 28.47 Å; Cα contacts (8 Å, |Δi|>4): 4; chains: 1; bounding box: 58×35×71 Å

pLDDT: mean 85.45, std 11.33, range [42.38, 95.0]

Mean predicted aligned error: 10.32 Å